Protein AF-A0A157ZV18-F1 (afdb_monomer)

Mean predicted aligned error: 11.83 Å

Organism: NCBI:txid1777141

Foldseek 3Di:
DDDDDDDDDDDDDDDDDPDPPPPPPPPPVPFPPKKKKKWKWADDPVDPDPPTHTQDMQIGDDDDVPDDDDQDLVRVLVSLVVDVVPDDTDARPDQWMKMWMWMDGVVDIHTAWIWTWGDDDFFIKIWIAGPVRDIDIDPTQGHDPPDHPSNVVSSSSVRSVVCVVPVPPPPD

pLDDT: mean 79.95, std 15.69, range [38.94, 96.31]

Nearest PDB structures (foldseek):
  6dlg-assembly1_A  TM=4.012E-01  e=2.513E-01  Mus musculus
  6ntr-assembly2_B  TM=5.452E-01  e=6.388E+00  Brucella abortus

Secondary structure (DSSP, 8-state):
----------------------------------EEEEEEEES--SS--TTS-EEEEEEE----TT--SS-SHHHHHHHHHHHHTT-PPPB--SSEEEEEEEEEETTEEEEEEEEEEEEETTEEEEEEEETTS-EEEEEEEEPPTT-BHHHHHHHHHHHHHHHHH-GGGS--

Structure (mmCIF, N/CA/C/O backbone):
data_AF-A0A157ZV18-F1
#
_entry.id   AF-A0A157ZV18-F1
#
loop_
_atom_site.group_PDB
_atom_site.id
_atom_site.type_symbol
_atom_site.label_atom_id
_atom_site.label_alt_id
_atom_site.label_comp_id
_atom_site.label_asym_id
_atom_site.label_entity_id
_atom_site.label_seq_id
_atom_site.pdbx_PDB_ins_code
_atom_site.Cartn_x
_atom_site.Cartn_y
_atom_site.Cartn_z
_atom_site.occupancy
_atom_site.B_iso_or_equiv
_atom_site.auth_seq_id
_atom_site.auth_comp_id
_atom_site.auth_asym_id
_atom_site.auth_atom_id
_atom_site.pdbx_PDB_model_num
ATOM 1 N N . MET A 1 1 ? -40.863 43.351 -46.277 1.00 38.94 1 MET A N 1
ATOM 2 C CA . MET A 1 1 ? -42.308 43.589 -46.470 1.00 38.94 1 MET A CA 1
ATOM 3 C C . MET A 1 1 ? -43.022 42.959 -45.277 1.00 38.94 1 MET A C 1
ATOM 5 O O . MET A 1 1 ? -42.826 41.774 -45.072 1.00 38.94 1 MET A O 1
ATOM 9 N N . VAL A 1 2 ? -43.627 43.817 -44.438 1.00 42.97 2 VAL A N 1
ATOM 10 C CA . VAL A 1 2 ? -44.787 43.687 -43.507 1.00 42.97 2 VAL A CA 1
ATOM 11 C C . VAL A 1 2 ? -45.221 42.240 -43.144 1.00 42.97 2 VAL A C 1
ATOM 13 O O . VAL A 1 2 ? -45.392 41.437 -44.046 1.00 42.97 2 VAL A O 1
ATOM 16 N N . THR A 1 3 ? -45.405 41.811 -41.881 1.00 44.75 3 THR A N 1
ATOM 17 C CA . THR A 1 3 ? -46.252 42.407 -40.818 1.00 44.75 3 THR A CA 1
ATOM 18 C C . THR A 1 3 ? -45.920 41.846 -39.418 1.00 44.75 3 THR A C 1
ATOM 20 O O . THR A 1 3 ? -45.569 40.678 -39.280 1.00 44.75 3 THR A O 1
ATOM 23 N N . ARG A 1 4 ? -46.110 42.670 -38.374 1.00 48.44 4 ARG A N 1
ATOM 24 C CA . ARG A 1 4 ? -46.238 42.278 -36.953 1.00 48.44 4 ARG A CA 1
ATOM 25 C C . ARG A 1 4 ? -47.591 41.603 -36.687 1.00 48.44 4 ARG A C 1
ATOM 27 O O . ARG A 1 4 ? -48.583 42.075 -37.230 1.00 48.44 4 ARG A O 1
ATOM 34 N N . VAL A 1 5 ? -47.657 40.667 -35.734 1.00 60.16 5 VAL A N 1
ATOM 35 C CA . VAL A 1 5 ? -48.846 40.463 -34.880 1.00 60.16 5 VAL A CA 1
ATOM 36 C C . VAL A 1 5 ? -48.387 40.157 -33.450 1.00 60.16 5 VAL A C 1
ATOM 38 O O . VAL A 1 5 ? -47.618 39.232 -33.214 1.00 60.16 5 VAL A O 1
ATOM 41 N N . THR A 1 6 ? -48.841 40.989 -32.518 1.00 57.03 6 THR A N 1
ATOM 42 C CA . THR A 1 6 ? -48.744 40.885 -31.056 1.00 57.03 6 THR A CA 1
ATOM 43 C C . THR A 1 6 ? -49.921 40.085 -30.495 1.00 57.03 6 THR A C 1
ATOM 45 O O . THR A 1 6 ? -51.043 40.264 -30.967 1.00 57.03 6 THR A O 1
ATOM 48 N N . SER A 1 7 ? -49.707 39.286 -29.447 1.00 57.06 7 SER A N 1
ATOM 49 C CA . SER A 1 7 ? -50.754 38.852 -28.505 1.00 57.06 7 SER A CA 1
ATOM 50 C C . SER A 1 7 ? -50.124 38.473 -27.155 1.00 57.06 7 SER A C 1
ATOM 52 O O . SER A 1 7 ? -49.397 37.490 -27.059 1.00 57.06 7 SER A O 1
ATOM 54 N N . GLU A 1 8 ? -50.381 39.295 -26.139 1.00 54.72 8 GLU A N 1
ATOM 55 C CA . GLU A 1 8 ? -50.328 38.972 -24.698 1.00 54.72 8 GLU A CA 1
ATOM 56 C C . GLU A 1 8 ? -51.713 38.411 -24.265 1.00 54.72 8 GLU A C 1
ATOM 58 O O . GLU A 1 8 ? -52.607 38.362 -25.116 1.00 54.72 8 GLU A O 1
ATOM 63 N N . PRO A 1 9 ? -52.044 38.195 -22.972 1.00 63.56 9 PRO A N 1
ATOM 64 C CA . PRO A 1 9 ? -51.338 37.623 -21.806 1.00 63.56 9 PRO A CA 1
ATOM 65 C C . PRO A 1 9 ? -52.178 36.492 -21.142 1.00 63.56 9 PRO A C 1
ATOM 67 O O . PRO A 1 9 ? -53.359 36.367 -21.432 1.00 63.56 9 PRO A O 1
ATOM 70 N N . VAL A 1 10 ? -51.650 35.748 -20.157 1.00 61.22 10 VAL A N 1
ATOM 71 C CA . VAL A 1 10 ? -52.456 35.254 -19.008 1.00 61.22 10 VAL A CA 1
ATOM 72 C C . VAL A 1 10 ? -51.558 35.168 -17.775 1.00 61.22 10 VAL A C 1
ATOM 74 O O . VAL A 1 10 ? -50.651 34.342 -17.696 1.00 61.22 10 VAL A O 1
ATOM 77 N N . ALA A 1 11 ? -51.841 36.029 -16.800 1.00 55.59 11 ALA A N 1
ATOM 78 C CA . ALA A 1 11 ? -51.378 35.888 -15.431 1.00 55.59 11 ALA A CA 1
ATOM 79 C C . ALA A 1 11 ? -52.152 34.741 -14.763 1.00 55.59 11 ALA A C 1
ATOM 81 O O . ALA A 1 11 ? -53.377 34.684 -14.841 1.00 55.59 11 ALA A O 1
ATOM 82 N N . THR A 1 12 ? -51.453 33.824 -14.101 1.00 61.16 12 THR A N 1
ATOM 83 C CA . THR A 1 12 ? -52.069 32.899 -13.146 1.00 61.16 12 THR A CA 1
ATOM 84 C C . THR A 1 12 ? -51.382 33.104 -11.810 1.00 61.16 12 THR A C 1
ATOM 86 O O . THR A 1 12 ? -50.249 32.673 -11.604 1.00 61.16 12 THR A O 1
ATOM 89 N N . GLU A 1 13 ? -52.085 33.807 -10.925 1.00 54.38 13 GLU A N 1
ATOM 90 C CA . GLU A 1 13 ? -51.845 33.806 -9.488 1.00 54.38 13 GLU A CA 1
ATOM 91 C C . GLU A 1 13 ? -51.743 32.360 -8.994 1.00 54.38 13 GLU A C 1
ATOM 93 O O . GLU A 1 13 ? -52.679 31.569 -9.125 1.00 54.38 13 GLU A O 1
ATOM 98 N N . ARG A 1 14 ? -50.599 32.008 -8.409 1.00 54.66 14 ARG A N 1
ATOM 99 C CA . ARG A 1 14 ? -50.498 30.861 -7.512 1.00 54.66 14 ARG A CA 1
ATOM 100 C C . ARG A 1 14 ? -50.171 31.384 -6.129 1.00 54.66 14 ARG A C 1
ATOM 102 O O . ARG A 1 14 ? -49.080 31.878 -5.867 1.00 54.66 14 ARG A O 1
ATOM 109 N N . THR A 1 15 ? -51.175 31.289 -5.273 1.00 55.47 15 THR A N 1
ATOM 110 C CA . THR A 1 15 ? -51.110 31.443 -3.827 1.00 55.47 15 THR A CA 1
ATOM 111 C C . THR A 1 15 ? -50.064 30.477 -3.269 1.00 55.47 15 THR A C 1
ATOM 113 O O . THR A 1 15 ? -50.243 29.262 -3.341 1.00 55.47 15 THR A O 1
ATOM 116 N N . PHE A 1 16 ? -48.970 31.002 -2.723 1.00 52.22 16 PHE A N 1
ATOM 117 C CA . PHE A 1 16 ? -48.026 30.207 -1.943 1.00 52.22 16 PHE A CA 1
ATOM 118 C C . PHE A 1 16 ? -48.483 30.227 -0.486 1.00 52.22 16 PHE A C 1
ATOM 120 O O . PHE A 1 16 ? -48.451 31.260 0.180 1.00 52.22 16 PHE A O 1
ATOM 127 N N . VAL A 1 17 ? -48.970 29.080 -0.020 1.00 61.72 17 VAL A N 1
ATOM 128 C CA . VAL A 1 17 ? -49.242 28.825 1.393 1.00 61.72 17 VAL A CA 1
ATOM 129 C C . VAL A 1 17 ? -47.889 28.735 2.094 1.00 61.72 17 VAL A C 1
ATOM 131 O O . VAL A 1 17 ? -47.066 27.896 1.734 1.00 61.72 17 VAL A O 1
ATOM 134 N N . ALA A 1 18 ? -47.655 29.616 3.065 1.00 56.53 18 ALA A N 1
ATOM 135 C CA . ALA A 1 18 ? -46.515 29.535 3.966 1.00 56.53 18 ALA A CA 1
ATOM 136 C C . ALA A 1 18 ? -46.672 28.282 4.843 1.00 56.53 18 ALA A C 1
ATOM 138 O O . ALA A 1 18 ? -47.379 28.296 5.850 1.00 56.53 18 ALA A O 1
ATOM 139 N N . GLY A 1 19 ? -46.077 27.178 4.393 1.00 55.84 19 GLY A N 1
ATOM 140 C CA . GLY A 1 19 ? -45.832 25.995 5.203 1.00 55.84 19 GLY A CA 1
ATOM 141 C C . GLY A 1 19 ? -44.561 26.223 6.005 1.00 55.84 19 GLY A C 1
ATOM 142 O O . GLY A 1 19 ? -43.469 26.226 5.446 1.00 55.84 19 GLY A O 1
ATOM 143 N N . ASP A 1 20 ? -44.736 26.466 7.296 1.00 56.34 20 ASP A N 1
ATOM 144 C CA . ASP A 1 20 ? -43.687 26.529 8.308 1.00 56.34 20 ASP A CA 1
ATOM 145 C C . ASP A 1 20 ? -43.095 25.116 8.480 1.00 56.34 20 ASP A C 1
ATOM 147 O O . ASP A 1 20 ? -43.506 24.335 9.338 1.00 56.34 20 ASP A O 1
ATOM 151 N N . GLU A 1 21 ? -42.194 24.726 7.576 1.00 61.53 21 GLU A N 1
ATOM 152 C CA . GLU A 1 21 ? -41.400 23.511 7.731 1.00 61.53 21 GLU A CA 1
ATOM 153 C C . GLU A 1 21 ? -40.241 23.818 8.673 1.00 61.53 21 GLU A C 1
ATOM 155 O O . GLU A 1 21 ? -39.161 24.241 8.264 1.00 61.53 21 GLU A O 1
ATOM 160 N N . VAL A 1 22 ? -40.476 23.593 9.966 1.00 59.19 22 VAL A N 1
ATOM 161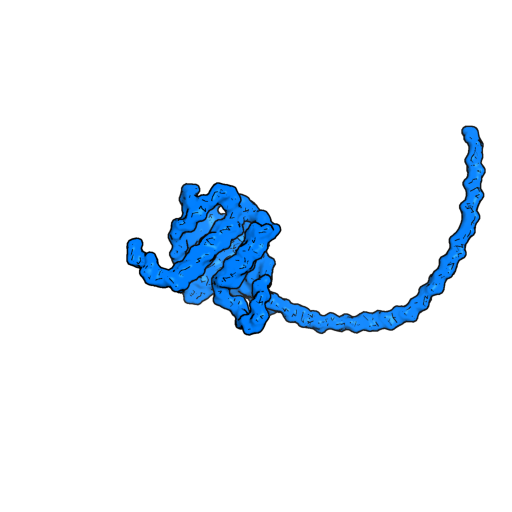 C CA . VAL A 1 22 ? -39.416 23.503 10.971 1.00 59.19 22 VAL A CA 1
ATOM 162 C C . VAL A 1 22 ? -38.568 22.271 10.639 1.00 59.19 22 VAL A C 1
ATOM 164 O O . VAL A 1 22 ? -38.782 21.182 11.177 1.00 59.19 22 VAL A O 1
ATOM 167 N N . HIS A 1 23 ? -37.619 22.431 9.715 1.00 58.44 23 HIS A N 1
ATOM 168 C CA . HIS A 1 23 ? -36.487 21.529 9.550 1.00 58.44 23 HIS A CA 1
ATOM 169 C C . HIS A 1 23 ? -35.707 21.575 10.860 1.00 58.44 23 HIS A C 1
ATOM 171 O O . HIS A 1 23 ? -34.949 22.500 11.134 1.00 58.44 23 HIS A O 1
ATOM 177 N N . ARG A 1 24 ? -35.973 20.601 11.731 1.00 59.59 24 ARG A N 1
ATOM 178 C CA . ARG A 1 24 ? -35.081 20.316 12.844 1.00 59.59 24 ARG A CA 1
ATOM 179 C C . ARG A 1 24 ? -33.807 19.789 12.212 1.00 59.59 24 ARG A C 1
ATOM 181 O O . ARG A 1 24 ? -33.806 18.661 11.721 1.00 59.59 24 ARG A O 1
ATOM 188 N N . ASP A 1 25 ? -32.782 20.628 12.217 1.00 57.09 25 ASP A N 1
ATOM 189 C CA . ASP A 1 25 ? -31.396 20.237 12.030 1.00 57.09 25 ASP A CA 1
ATOM 190 C C . ASP A 1 25 ? -31.099 19.146 13.061 1.00 57.09 25 ASP A C 1
ATOM 192 O O . ASP A 1 25 ? -30.803 19.392 14.230 1.00 57.09 25 ASP A O 1
ATOM 196 N N . LEU A 1 26 ? -31.314 17.897 12.652 1.00 61.94 26 LEU A N 1
ATOM 197 C CA . LEU A 1 26 ? -30.705 16.768 13.309 1.00 61.94 26 LEU A CA 1
ATOM 198 C C . LEU A 1 26 ? -29.231 16.887 12.958 1.00 61.94 26 LEU A C 1
ATOM 200 O O . LEU A 1 26 ? -28.780 16.331 11.956 1.00 61.94 26 LEU A O 1
ATOM 204 N N . ASP A 1 27 ? -28.498 17.590 13.817 1.00 61.44 27 ASP A N 1
ATOM 205 C CA . ASP A 1 27 ? -27.099 17.301 14.089 1.00 61.44 27 ASP A CA 1
ATOM 206 C C . ASP A 1 27 ? -27.046 15.860 14.625 1.00 61.44 27 ASP A C 1
ATOM 208 O O . ASP A 1 27 ? -26.833 15.592 15.805 1.00 61.44 27 ASP A O 1
ATOM 212 N N . VAL A 1 28 ? -27.338 14.884 13.756 1.00 61.47 28 VAL A N 1
ATOM 213 C CA . VAL A 1 28 ? -26.768 13.557 13.894 1.00 61.47 28 VAL A CA 1
ATOM 214 C C . VAL A 1 28 ? -25.291 13.840 13.763 1.00 61.47 28 VAL A C 1
ATOM 216 O O . VAL A 1 28 ? -24.784 14.006 12.650 1.00 61.47 28 VAL A O 1
ATOM 219 N N . ASP A 1 29 ? -24.647 13.965 14.924 1.00 59.31 29 ASP A N 1
ATOM 220 C CA . ASP A 1 29 ? -23.229 13.732 15.111 1.00 59.31 29 ASP A CA 1
ATOM 221 C C . ASP A 1 29 ? -22.926 12.455 14.337 1.00 59.31 29 ASP A C 1
ATOM 223 O O . ASP A 1 29 ? -23.131 11.330 14.799 1.00 59.31 29 ASP A O 1
ATOM 227 N N . THR A 1 30 ? -22.562 12.638 13.071 1.00 62.72 30 THR A N 1
ATOM 228 C CA . THR A 1 30 ? -22.153 11.565 12.193 1.00 62.72 30 THR A CA 1
ATOM 229 C C . THR A 1 30 ? -20.770 11.256 12.702 1.00 62.72 30 THR A C 1
ATOM 231 O O . THR A 1 30 ? -19.788 11.801 12.199 1.00 62.72 30 THR A O 1
ATOM 234 N N . GLU A 1 31 ? -20.712 10.483 13.789 1.00 65.94 31 GLU A N 1
ATOM 235 C CA . GLU A 1 31 ? -19.465 10.045 14.382 1.00 65.94 31 GLU A CA 1
ATOM 236 C C . GLU A 1 31 ? -18.643 9.483 13.233 1.00 65.94 31 GLU A C 1
ATOM 238 O O . GLU A 1 31 ? -19.061 8.538 12.552 1.00 65.94 31 GLU A O 1
ATOM 243 N N . ALA A 1 32 ? -17.543 10.166 12.909 1.00 73.50 32 ALA A N 1
ATOM 244 C CA . ALA A 1 32 ? -16.769 9.825 11.737 1.00 73.50 32 ALA A CA 1
ATOM 245 C C . ALA A 1 32 ? -16.188 8.434 11.982 1.00 73.50 32 ALA A C 1
ATOM 247 O O . ALA A 1 32 ? -15.218 8.267 12.721 1.00 73.50 32 ALA A O 1
ATOM 248 N N . LEU A 1 33 ? -16.842 7.428 11.396 1.00 79.81 33 LEU A N 1
ATOM 249 C CA . LEU A 1 33 ? -16.430 6.043 11.548 1.00 79.81 33 LEU A CA 1
ATOM 250 C C . LEU A 1 33 ? -14.982 5.905 11.076 1.00 79.81 33 LEU A C 1
ATOM 252 O O . LEU A 1 33 ? -14.597 6.572 10.100 1.00 79.81 33 LEU A O 1
ATOM 256 N N . PRO A 1 34 ? -14.195 5.037 11.727 1.00 82.56 34 PRO A N 1
ATOM 257 C CA . PRO A 1 34 ? -12.807 4.866 11.358 1.00 82.56 34 PRO A CA 1
ATOM 258 C C . PRO A 1 34 ? -12.678 4.457 9.883 1.00 82.56 34 PRO A C 1
ATOM 260 O O . PRO A 1 34 ? -13.536 3.755 9.340 1.00 82.56 34 PRO A O 1
ATOM 263 N N . SER A 1 35 ? -11.629 4.933 9.218 1.00 88.94 35 SER A N 1
ATOM 264 C CA . SER A 1 35 ? -11.280 4.599 7.834 1.00 88.94 35 SER A CA 1
ATOM 265 C C . SER A 1 35 ? -9.815 4.187 7.734 1.00 88.94 35 SER A C 1
ATOM 267 O O . SER A 1 35 ? -8.984 4.535 8.573 1.00 88.94 35 SER A O 1
ATOM 269 N N . ILE A 1 36 ? -9.498 3.418 6.699 1.00 91.38 36 ILE A N 1
ATOM 270 C CA . ILE A 1 36 ? -8.129 3.096 6.313 1.00 91.38 36 ILE A CA 1
ATOM 271 C C . ILE A 1 36 ? -7.756 4.049 5.181 1.00 91.38 36 ILE A C 1
ATOM 273 O O . ILE A 1 36 ? -8.494 4.169 4.202 1.00 91.38 36 ILE A O 1
ATOM 277 N N . ALA A 1 37 ? -6.607 4.703 5.313 1.00 92.94 37 ALA A N 1
ATOM 278 C CA . ALA A 1 37 ? -5.984 5.492 4.264 1.00 92.94 37 ALA A CA 1
ATOM 279 C C . ALA A 1 37 ? -4.672 4.826 3.840 1.00 92.94 37 ALA A C 1
ATOM 281 O O . ALA A 1 37 ? -3.821 4.526 4.675 1.00 92.94 37 ALA A O 1
ATOM 282 N N . LEU A 1 38 ? -4.515 4.608 2.542 1.00 94.19 38 LEU A N 1
ATOM 283 C CA . LEU A 1 38 ? -3.305 4.128 1.900 1.00 94.19 38 LEU A CA 1
ATOM 284 C C . LEU A 1 38 ? -2.772 5.239 1.001 1.00 94.19 38 LEU A C 1
ATOM 286 O O . LEU A 1 38 ? -3.425 5.636 0.037 1.00 94.19 38 LEU A O 1
ATOM 290 N N . GLU A 1 39 ? -1.581 5.730 1.305 1.00 94.75 39 GLU A N 1
ATOM 291 C CA . GLU A 1 39 ? -0.881 6.714 0.484 1.00 94.75 39 GLU A CA 1
ATOM 292 C C . GLU A 1 39 ? 0.314 6.050 -0.180 1.00 94.75 39 GLU A C 1
ATOM 294 O O . GLU A 1 39 ? 1.113 5.404 0.493 1.00 94.75 39 GLU A O 1
ATOM 299 N N . ILE A 1 40 ? 0.424 6.192 -1.497 1.00 94.81 40 ILE A N 1
ATOM 300 C CA . ILE A 1 40 ? 1.487 5.580 -2.282 1.00 94.81 40 ILE A CA 1
ATOM 301 C C . ILE A 1 40 ? 2.362 6.677 -2.875 1.00 94.81 40 ILE A C 1
ATOM 303 O O . ILE A 1 40 ? 1.861 7.607 -3.509 1.00 94.81 40 ILE A O 1
ATOM 307 N N . PHE A 1 41 ? 3.664 6.550 -2.668 1.00 94.12 41 PHE A N 1
ATOM 308 C CA . PHE A 1 41 ? 4.690 7.498 -3.069 1.00 94.12 41 PHE A CA 1
ATOM 309 C C . PHE A 1 41 ? 5.700 6.822 -3.978 1.00 94.12 41 PHE A C 1
ATOM 311 O O . PHE A 1 41 ? 6.087 5.675 -3.753 1.00 94.12 41 PHE A O 1
ATOM 318 N N . ASP A 1 42 ? 6.157 7.569 -4.965 1.00 92.56 42 ASP A N 1
ATOM 319 C CA . ASP A 1 42 ? 7.270 7.177 -5.804 1.00 92.56 42 ASP A CA 1
ATOM 320 C C . ASP A 1 42 ? 8.594 7.241 -5.025 1.00 92.56 42 ASP A C 1
ATOM 322 O O . ASP A 1 42 ? 8.851 8.190 -4.278 1.00 92.56 42 ASP A O 1
ATOM 326 N N . GLY A 1 43 ? 9.442 6.228 -5.193 1.00 91.00 43 GLY A N 1
ATOM 327 C CA . GLY A 1 43 ? 10.735 6.145 -4.524 1.00 91.00 43 GLY A CA 1
ATOM 328 C C . GLY A 1 43 ? 10.713 5.516 -3.126 1.00 91.00 43 GLY A C 1
ATOM 329 O O . GLY A 1 43 ? 9.699 5.025 -2.625 1.00 91.00 43 GLY A O 1
ATOM 330 N N . ASN A 1 44 ? 11.882 5.527 -2.480 1.00 86.50 44 ASN A N 1
ATOM 331 C CA . ASN A 1 44 ? 12.045 5.151 -1.075 1.00 86.50 44 ASN A CA 1
ATOM 332 C C . ASN A 1 44 ? 11.947 6.406 -0.201 1.00 86.50 44 ASN A C 1
ATOM 334 O O . ASN A 1 44 ? 12.799 7.292 -0.294 1.00 86.50 44 ASN A O 1
ATOM 338 N N . VAL A 1 45 ? 10.925 6.465 0.650 1.00 79.62 45 VAL A N 1
ATOM 339 C CA . VAL A 1 45 ? 10.593 7.645 1.452 1.00 79.62 45 VAL A CA 1
ATOM 340 C C . VAL A 1 45 ? 10.897 7.361 2.928 1.00 79.62 45 VAL A C 1
ATOM 342 O O . VAL A 1 45 ? 10.018 6.914 3.663 1.00 79.62 45 VAL A O 1
ATOM 345 N N . PRO A 1 46 ? 12.141 7.591 3.409 1.00 68.06 46 PRO A N 1
ATOM 346 C CA . PRO A 1 46 ? 12.581 7.187 4.751 1.00 68.06 46 PRO A CA 1
ATOM 347 C C . PRO A 1 46 ? 11.783 7.847 5.884 1.00 68.06 46 PRO A C 1
ATOM 349 O O . PRO A 1 46 ? 11.623 7.251 6.946 1.00 68.06 46 PRO A O 1
ATOM 352 N N . ALA A 1 47 ? 11.247 9.032 5.632 1.00 66.62 47 ALA A N 1
ATOM 353 C CA . ALA A 1 47 ? 10.198 9.699 6.386 1.00 66.62 47 ALA A CA 1
ATOM 354 C C . ALA A 1 47 ? 9.367 10.449 5.345 1.00 66.62 47 ALA A C 1
ATOM 356 O O . ALA A 1 47 ? 9.951 10.888 4.358 1.00 66.62 47 ALA A O 1
ATOM 357 N N . VAL A 1 48 ? 8.048 10.574 5.521 1.00 58.69 48 VAL A N 1
ATOM 358 C CA . VAL A 1 48 ? 7.190 11.344 4.603 1.00 58.69 48 VAL A CA 1
ATOM 359 C C . VAL A 1 48 ? 7.689 12.794 4.583 1.00 58.69 48 VAL A C 1
ATOM 361 O O . VAL A 1 48 ? 7.325 13.602 5.431 1.00 58.69 48 VAL A O 1
ATOM 364 N N . THR A 1 49 ? 8.615 13.092 3.675 1.00 60.88 49 THR A N 1
ATOM 365 C CA . THR A 1 49 ? 9.160 14.420 3.414 1.00 60.88 49 THR A CA 1
ATOM 366 C C . THR A 1 49 ? 8.483 14.970 2.170 1.00 60.88 49 THR A C 1
ATOM 368 O O . THR A 1 49 ? 8.206 14.221 1.233 1.00 60.88 49 THR A O 1
ATOM 371 N N . ASP A 1 50 ? 8.280 16.288 2.128 1.00 60.31 50 ASP A N 1
ATOM 372 C CA . ASP A 1 50 ? 7.590 17.021 1.047 1.00 60.31 50 ASP A CA 1
ATOM 373 C C . ASP A 1 50 ? 8.214 16.875 -0.359 1.00 60.31 50 ASP A C 1
ATOM 375 O O . ASP A 1 50 ? 7.742 17.474 -1.321 1.00 60.31 50 ASP A O 1
ATOM 379 N N . THR A 1 51 ? 9.293 16.108 -0.506 1.00 69.50 51 THR A N 1
ATOM 380 C CA . THR A 1 51 ? 10.026 15.937 -1.765 1.00 69.50 51 THR A CA 1
ATOM 381 C C . THR A 1 51 ? 9.582 14.735 -2.589 1.00 69.50 51 THR A C 1
ATOM 383 O O . THR A 1 51 ? 9.977 14.643 -3.747 1.00 69.50 51 THR A O 1
ATOM 386 N N . SER A 1 52 ? 8.832 13.795 -2.011 1.00 79.38 52 SER A N 1
ATOM 387 C CA . SER A 1 52 ? 8.456 12.562 -2.715 1.00 79.38 52 SER A CA 1
ATOM 388 C C . SER A 1 52 ? 7.136 12.754 -3.452 1.00 79.38 52 SER A C 1
ATOM 390 O O . SER A 1 52 ? 6.163 13.235 -2.868 1.00 79.38 52 SER A O 1
ATOM 392 N N . GLU A 1 53 ? 7.088 12.379 -4.730 1.00 89.50 53 GLU A N 1
ATOM 393 C CA . GLU A 1 53 ? 5.870 12.494 -5.528 1.00 89.50 53 GLU A CA 1
ATOM 394 C C . GLU A 1 53 ? 4.841 11.461 -5.056 1.00 89.50 53 GLU A C 1
ATOM 396 O O . GLU A 1 53 ? 5.076 10.251 -5.069 1.00 89.50 53 GLU A O 1
ATOM 401 N N . ARG A 1 54 ? 3.682 11.941 -4.599 1.00 92.88 54 ARG A N 1
ATOM 402 C CA . ARG A 1 54 ? 2.571 11.071 -4.213 1.00 92.88 54 ARG A CA 1
ATOM 403 C C . ARG A 1 54 ? 1.837 10.604 -5.467 1.00 92.88 54 ARG A C 1
ATOM 405 O O . ARG A 1 54 ? 1.207 11.414 -6.141 1.00 92.88 54 ARG A O 1
ATOM 412 N N . LEU A 1 55 ? 1.871 9.300 -5.725 1.00 93.19 55 LEU A N 1
ATOM 413 C CA . LEU A 1 55 ? 1.262 8.661 -6.892 1.00 93.19 55 LEU A CA 1
ATOM 414 C C . LEU A 1 55 ? -0.255 8.549 -6.755 1.00 93.19 55 LEU A C 1
ATOM 416 O O . LEU A 1 55 ? -0.999 8.915 -7.662 1.00 93.19 55 LEU A O 1
ATOM 420 N N . CYS A 1 56 ? -0.734 8.049 -5.615 1.00 93.94 56 CYS A N 1
ATOM 421 C CA . CYS A 1 56 ? -2.165 7.967 -5.350 1.00 93.94 56 CYS A CA 1
ATOM 422 C C . CYS A 1 56 ? -2.482 7.875 -3.858 1.00 93.94 56 CYS A C 1
ATOM 424 O O . CYS A 1 56 ? -1.650 7.485 -3.036 1.00 93.94 56 CYS A O 1
ATOM 426 N N . THR A 1 57 ? -3.733 8.183 -3.528 1.00 94.44 57 THR A N 1
ATOM 427 C CA . THR A 1 57 ? -4.304 7.979 -2.199 1.00 94.44 57 THR A CA 1
ATOM 428 C C . THR A 1 57 ? -5.594 7.192 -2.337 1.00 94.44 57 THR A C 1
ATOM 430 O O . THR A 1 57 ? -6.470 7.556 -3.120 1.00 94.44 57 THR A O 1
ATOM 433 N N . VAL A 1 58 ? -5.713 6.130 -1.552 1.00 92.75 58 VAL A N 1
ATOM 434 C CA . VAL A 1 58 ? -6.925 5.329 -1.423 1.00 92.75 58 VAL A CA 1
ATOM 435 C C . VAL A 1 58 ? -7.420 5.485 0.001 1.00 92.75 58 VAL A C 1
ATOM 437 O O . VAL A 1 58 ? -6.684 5.229 0.947 1.00 92.75 58 VAL A O 1
ATOM 440 N N . GLU A 1 59 ? -8.668 5.900 0.165 1.00 92.50 59 GLU A N 1
ATOM 441 C CA . GLU A 1 59 ? -9.313 5.939 1.471 1.00 92.50 59 GLU A CA 1
ATOM 442 C C . GLU A 1 59 ? -10.616 5.153 1.408 1.00 92.50 59 GLU A C 1
ATOM 444 O O . GLU A 1 59 ? -11.401 5.294 0.468 1.00 92.50 59 GLU A O 1
ATOM 449 N N . GLY A 1 60 ? -10.853 4.314 2.409 1.00 89.50 60 GLY A N 1
ATOM 450 C CA . GLY A 1 60 ? -12.079 3.544 2.464 1.00 89.50 60 GLY A CA 1
ATOM 451 C C . GLY A 1 60 ? -12.333 2.894 3.807 1.00 89.50 60 GLY A C 1
ATOM 452 O O . GLY A 1 60 ? -11.566 3.010 4.763 1.00 89.50 60 GLY A O 1
ATOM 453 N N . ARG A 1 61 ? -13.473 2.215 3.876 1.00 85.62 61 ARG A N 1
ATOM 454 C CA . ARG A 1 61 ? -13.938 1.499 5.061 1.00 85.62 61 ARG A CA 1
ATOM 455 C C . ARG A 1 61 ? -14.270 0.075 4.659 1.00 85.62 61 ARG A C 1
ATOM 457 O O . ARG A 1 61 ? -14.966 -0.130 3.665 1.00 85.62 61 ARG A O 1
ATOM 464 N N . VAL A 1 62 ? -13.822 -0.895 5.450 1.00 79.44 62 VAL A N 1
ATOM 465 C CA . VAL A 1 62 ? -14.263 -2.286 5.311 1.00 79.44 62 VAL A CA 1
ATOM 466 C C . VAL A 1 62 ? -15.281 -2.555 6.414 1.00 79.44 62 VAL A C 1
ATOM 468 O O . VAL A 1 62 ? -14.944 -2.631 7.588 1.00 79.44 62 VAL A O 1
ATOM 471 N N . TYR A 1 63 ? -16.562 -2.628 6.057 1.00 69.12 63 TYR A N 1
ATOM 472 C CA . TYR A 1 63 ? -17.618 -2.889 7.034 1.00 69.12 63 TYR A CA 1
ATOM 473 C C . TYR A 1 63 ? -17.576 -4.356 7.468 1.00 69.12 63 TYR A C 1
ATOM 475 O O . TYR A 1 63 ? -18.023 -5.237 6.735 1.00 69.12 63 TYR A O 1
ATOM 483 N N . ALA A 1 64 ? -17.090 -4.620 8.676 1.00 62.66 64 ALA A N 1
ATOM 484 C CA . ALA A 1 64 ? -17.304 -5.890 9.353 1.00 62.66 64 ALA A CA 1
ATOM 485 C C . ALA A 1 64 ? -18.368 -5.684 10.441 1.00 62.66 64 ALA A C 1
ATOM 487 O O . ALA A 1 64 ? -18.107 -5.086 11.483 1.00 62.66 64 ALA A O 1
ATOM 488 N N . PHE A 1 65 ? -19.601 -6.134 10.187 1.00 61.75 65 PHE A N 1
ATOM 489 C CA . PHE A 1 65 ? -20.675 -6.059 11.182 1.00 61.75 65 PHE A CA 1
ATOM 490 C C . PHE A 1 65 ? -20.268 -6.821 12.453 1.00 61.75 65 PHE A C 1
ATOM 492 O O . PHE A 1 65 ? -20.111 -8.039 12.424 1.00 61.75 65 PHE A O 1
ATOM 499 N N . GLY A 1 66 ? -20.114 -6.098 13.568 1.00 60.94 66 GLY A N 1
ATOM 500 C CA . GLY A 1 66 ? -19.844 -6.676 14.889 1.00 60.94 66 GLY A CA 1
ATOM 501 C C . GLY A 1 66 ? -18.398 -7.118 15.148 1.00 60.94 66 GLY A C 1
ATOM 502 O O . GLY A 1 66 ? -18.158 -7.773 16.160 1.00 60.94 66 GLY A O 1
ATOM 503 N N . ALA A 1 67 ? -17.444 -6.780 14.277 1.00 55.03 67 ALA A N 1
ATOM 504 C CA . ALA A 1 67 ? -16.025 -7.045 14.517 1.00 55.03 67 ALA A CA 1
ATOM 505 C C . ALA A 1 67 ? -15.337 -5.844 15.201 1.00 55.03 67 ALA A C 1
ATOM 507 O O . ALA A 1 67 ? -15.786 -4.708 15.026 1.00 55.03 67 ALA A O 1
ATOM 508 N N . PRO A 1 68 ? -14.273 -6.071 15.997 1.00 53.53 68 PRO A N 1
ATOM 509 C CA . PRO A 1 68 ? -13.471 -4.989 16.565 1.00 53.53 68 PRO A CA 1
ATOM 510 C C . PRO A 1 68 ? -12.831 -4.114 15.474 1.00 53.53 68 PRO A C 1
ATOM 512 O O . PRO A 1 68 ? -12.732 -4.526 14.324 1.00 53.53 68 PRO A O 1
ATOM 515 N N . GLU A 1 69 ? -12.405 -2.910 15.873 1.00 58.56 69 GLU A N 1
ATOM 516 C CA . GLU A 1 69 ? -11.745 -1.896 15.035 1.00 58.56 69 GLU A CA 1
ATOM 517 C C . GLU A 1 69 ? -10.649 -2.460 14.122 1.00 58.56 69 GLU A C 1
ATOM 519 O O . GLU A 1 69 ? -9.987 -3.439 14.477 1.00 58.56 69 GLU A O 1
ATOM 524 N N . PHE A 1 70 ? -10.414 -1.758 13.007 1.00 60.91 70 PHE A N 1
ATOM 525 C CA . PHE A 1 70 ? -9.380 -2.070 12.026 1.00 60.91 70 PHE A CA 1
ATOM 526 C C . PHE A 1 70 ? -8.017 -2.273 12.689 1.00 60.91 70 PHE A C 1
ATOM 528 O O . PHE A 1 70 ? -7.398 -1.317 13.150 1.00 60.91 70 PHE A O 1
ATOM 535 N N . LYS A 1 71 ? -7.552 -3.517 12.769 1.00 66.44 71 LYS A N 1
ATOM 536 C CA . LYS A 1 71 ? -6.300 -3.878 13.460 1.00 66.44 71 LYS A CA 1
ATOM 537 C C . LYS A 1 71 ? -5.407 -4.780 12.632 1.00 66.44 71 LYS A C 1
ATOM 539 O O . LYS A 1 71 ? -4.348 -5.182 13.109 1.00 66.44 71 LYS A O 1
ATOM 544 N N . THR A 1 72 ? -5.825 -5.143 11.422 1.00 78.25 72 THR A N 1
ATOM 545 C CA . THR A 1 72 ? -5.173 -6.225 10.692 1.00 78.25 72 THR A CA 1
ATOM 546 C C . THR A 1 72 ? -4.844 -5.855 9.257 1.00 78.25 72 THR A C 1
ATOM 548 O O . THR A 1 72 ? -5.569 -5.140 8.568 1.00 78.25 72 THR A O 1
ATOM 551 N N . LEU A 1 73 ? -3.752 -6.443 8.778 1.00 85.06 73 LEU A N 1
ATOM 552 C CA . LEU A 1 73 ? -3.353 -6.401 7.376 1.00 85.06 73 LEU A CA 1
ATOM 553 C C . LEU A 1 73 ? -4.433 -7.000 6.452 1.00 85.06 73 LEU A C 1
ATOM 555 O O . LEU A 1 73 ? -4.520 -6.628 5.287 1.00 85.06 73 LEU A O 1
ATOM 559 N N . ASP A 1 74 ? -5.303 -7.869 6.979 1.00 87.56 74 ASP A N 1
ATOM 560 C CA . ASP A 1 74 ? -6.434 -8.452 6.250 1.00 87.56 74 ASP A CA 1
ATOM 561 C C . ASP A 1 74 ? -7.444 -7.399 5.771 1.00 87.56 74 ASP A C 1
ATOM 563 O O . ASP A 1 74 ? -7.952 -7.479 4.654 1.00 87.56 74 ASP A O 1
ATOM 567 N N . GLU A 1 75 ? -7.703 -6.376 6.581 1.00 87.56 75 GLU A N 1
ATOM 568 C CA . GLU A 1 75 ? -8.645 -5.310 6.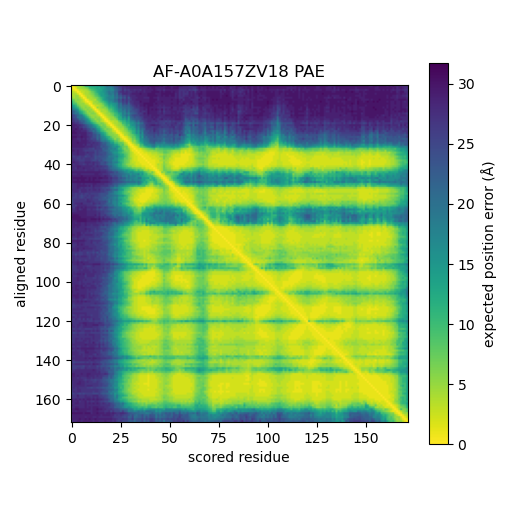231 1.00 87.56 75 GLU A CA 1
ATOM 569 C C . GLU A 1 75 ? -8.065 -4.378 5.170 1.00 87.56 75 GLU A C 1
ATOM 571 O O . GLU A 1 75 ? -8.780 -3.943 4.270 1.00 87.56 75 GLU A O 1
ATOM 576 N N . VAL A 1 76 ? -6.755 -4.132 5.224 1.00 89.12 76 VAL A N 1
ATOM 577 C CA . VAL A 1 76 ? -6.033 -3.376 4.192 1.00 89.12 76 VAL A CA 1
ATOM 578 C C . VAL A 1 76 ? -6.063 -4.130 2.862 1.00 89.12 76 VAL A C 1
ATOM 580 O O . VAL A 1 76 ? -6.346 -3.530 1.828 1.00 89.12 76 VAL A O 1
ATOM 583 N N . VAL A 1 77 ? -5.832 -5.448 2.887 1.00 92.25 77 VAL A N 1
ATOM 584 C CA . VAL A 1 77 ? -5.923 -6.311 1.698 1.00 92.25 77 VAL A CA 1
ATOM 585 C C . VAL A 1 77 ? -7.333 -6.277 1.110 1.00 92.25 77 VAL A C 1
ATOM 587 O O . VAL A 1 77 ? -7.471 -6.057 -0.085 1.00 92.25 77 VAL A O 1
ATOM 590 N N . LYS A 1 78 ? -8.381 -6.403 1.933 1.00 90.75 78 LYS A N 1
ATOM 591 C CA . LYS A 1 78 ? -9.779 -6.311 1.473 1.00 90.75 78 LYS A CA 1
ATOM 592 C C . LYS A 1 78 ? -10.122 -4.949 0.876 1.00 90.75 78 LYS A C 1
ATOM 594 O O . LYS A 1 78 ? -10.831 -4.882 -0.125 1.00 90.75 78 LYS A O 1
ATOM 599 N N . LEU A 1 79 ? -9.650 -3.857 1.484 1.00 90.31 79 LEU A N 1
ATOM 600 C CA . LEU A 1 79 ? -9.839 -2.521 0.918 1.00 90.31 79 LEU A CA 1
ATOM 601 C C . LEU A 1 79 ? -9.187 -2.437 -0.464 1.00 90.31 79 LEU A C 1
ATOM 603 O O . LEU A 1 79 ? -9.822 -1.986 -1.412 1.00 90.31 79 LEU A O 1
ATOM 607 N N . LEU A 1 80 ? -7.944 -2.903 -0.579 1.00 90.88 80 LEU A N 1
ATOM 608 C CA . LEU A 1 80 ? -7.228 -2.921 -1.845 1.00 90.88 80 LEU A CA 1
ATOM 609 C C . LEU A 1 80 ? -7.903 -3.802 -2.891 1.00 90.88 80 LEU A C 1
ATOM 611 O O . LEU A 1 80 ? -8.016 -3.355 -4.020 1.00 90.88 80 LEU A O 1
ATOM 615 N N . GLU A 1 81 ? -8.408 -4.978 -2.526 1.00 92.44 81 GLU A N 1
ATOM 616 C CA . GLU A 1 81 ? -9.176 -5.862 -3.412 1.00 92.44 81 GLU A CA 1
ATOM 617 C C . GLU A 1 81 ? -10.389 -5.135 -4.017 1.00 92.44 81 GLU A C 1
ATOM 619 O O . GLU A 1 81 ? -10.608 -5.171 -5.223 1.00 92.44 81 GLU A O 1
ATOM 624 N N . ILE A 1 82 ? -11.127 -4.369 -3.205 1.00 89.19 82 ILE A N 1
ATOM 625 C CA . ILE A 1 82 ? -12.246 -3.548 -3.693 1.00 89.19 82 ILE A CA 1
ATOM 626 C C . ILE A 1 82 ? -11.755 -2.407 -4.596 1.00 89.19 82 ILE A C 1
ATOM 628 O O . ILE A 1 82 ? -12.466 -1.996 -5.518 1.00 89.19 82 ILE A O 1
ATOM 632 N N . CYS A 1 83 ? -10.583 -1.843 -4.304 1.00 89.12 83 CYS A N 1
ATOM 633 C CA . CYS A 1 83 ? -10.059 -0.680 -5.007 1.00 89.12 83 CYS A CA 1
ATOM 634 C C . CYS A 1 83 ? -9.409 -1.026 -6.349 1.00 89.12 83 CYS A C 1
ATOM 636 O O . CYS A 1 83 ? -9.648 -0.292 -7.304 1.00 89.12 83 CYS A O 1
ATOM 638 N N . VAL A 1 84 ? -8.675 -2.137 -6.458 1.00 90.00 84 VAL A N 1
ATOM 639 C CA . VAL A 1 84 ? -8.051 -2.570 -7.723 1.00 90.00 84 VAL A CA 1
ATOM 640 C C . VAL A 1 84 ? -9.090 -2.860 -8.807 1.00 90.00 84 VAL A C 1
ATOM 642 O O . VAL A 1 84 ? -8.842 -2.603 -9.979 1.00 90.00 84 VAL A O 1
ATOM 645 N N . ASP A 1 85 ? -10.287 -3.310 -8.422 1.00 86.69 85 ASP A N 1
ATOM 646 C CA . ASP A 1 85 ? -11.385 -3.556 -9.363 1.00 86.69 85 ASP A CA 1
ATOM 647 C C . ASP A 1 85 ? -12.070 -2.266 -9.845 1.00 86.69 85 ASP A C 1
ATOM 649 O O . ASP A 1 85 ? -12.746 -2.257 -10.877 1.00 86.69 85 ASP A O 1
ATOM 653 N N . LYS A 1 86 ? -11.958 -1.172 -9.081 1.00 88.00 86 LYS A N 1
ATOM 654 C CA . LYS A 1 86 ? -12.742 0.060 -9.288 1.00 88.00 86 LYS A CA 1
ATOM 655 C C . LYS A 1 86 ? -11.926 1.245 -9.771 1.00 88.00 86 LYS A C 1
ATOM 657 O O . LYS A 1 86 ? -12.491 2.157 -10.374 1.00 88.00 86 LYS A O 1
ATOM 662 N N . TYR A 1 87 ? -10.637 1.264 -9.468 1.00 87.50 87 TYR A N 1
ATOM 663 C CA . TYR A 1 87 ? -9.763 2.396 -9.712 1.00 87.50 87 TYR A CA 1
ATOM 664 C C . TYR A 1 87 ? -8.546 1.940 -10.503 1.00 87.50 87 TYR A C 1
ATOM 666 O O . TYR A 1 87 ? -7.917 0.943 -10.173 1.00 87.50 87 TYR A O 1
ATOM 674 N N . THR A 1 88 ? -8.199 2.710 -11.528 1.00 87.44 88 THR A N 1
ATOM 675 C CA . THR A 1 88 ? -6.920 2.572 -12.223 1.00 87.44 88 THR A CA 1
ATOM 676 C C . THR A 1 88 ? -5.893 3.436 -11.508 1.00 87.44 88 THR A C 1
ATOM 678 O O . THR A 1 88 ? -6.148 4.623 -11.279 1.00 87.44 88 THR A O 1
ATOM 681 N N . ALA A 1 89 ? -4.748 2.860 -11.149 1.00 90.75 89 ALA A N 1
ATOM 682 C CA . ALA A 1 89 ? -3.634 3.618 -10.595 1.00 90.75 89 ALA A CA 1
ATOM 683 C C . ALA A 1 89 ? -2.614 3.977 -11.690 1.00 90.75 89 ALA A C 1
ATOM 685 O O . ALA A 1 89 ? -2.626 3.376 -12.767 1.00 90.75 89 ALA A O 1
ATOM 686 N N . PRO A 1 90 ? -1.725 4.955 -11.444 1.00 89.69 90 PRO A N 1
ATOM 687 C CA . PRO A 1 90 ? -0.601 5.202 -12.331 1.00 89.69 90 PRO A CA 1
ATOM 688 C C . PRO A 1 90 ? 0.267 3.952 -12.504 1.00 89.69 90 PRO A C 1
ATOM 690 O O . PRO A 1 90 ? 0.436 3.150 -11.576 1.00 89.69 90 PRO A O 1
ATOM 693 N N . GLU A 1 91 ? 0.856 3.826 -13.691 1.00 89.19 91 GLU A N 1
ATOM 694 C CA . GLU A 1 91 ? 1.949 2.886 -13.907 1.00 89.19 91 GLU A CA 1
ATOM 695 C C . GLU A 1 91 ? 3.128 3.232 -12.996 1.00 89.19 91 GLU A C 1
ATOM 697 O O . GLU A 1 91 ? 3.317 4.378 -12.588 1.00 89.19 91 GLU A O 1
ATOM 702 N N . PHE A 1 92 ? 3.912 2.212 -12.679 1.00 81.69 92 PHE A N 1
ATOM 703 C CA . PHE A 1 92 ? 5.057 2.280 -11.788 1.00 81.69 92 PHE A CA 1
ATOM 704 C C . PHE A 1 92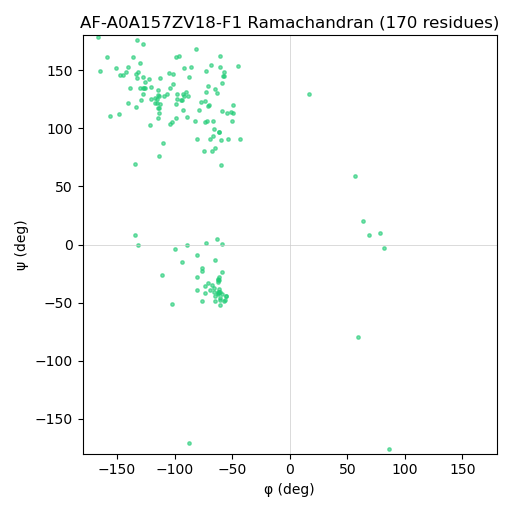 ? 6.221 3.042 -12.457 1.00 81.69 92 PHE A C 1
ATOM 706 O O . PHE A 1 92 ? 6.836 2.492 -13.374 1.00 81.69 92 PHE A O 1
ATOM 713 N N . PRO A 1 93 ? 6.527 4.297 -12.062 1.00 78.75 93 PRO A N 1
ATOM 714 C CA . PRO A 1 93 ? 7.437 5.142 -12.840 1.00 78.75 93 PRO A CA 1
ATOM 715 C C . PRO A 1 93 ? 8.921 4.830 -12.594 1.00 78.75 93 PRO A C 1
ATOM 717 O O . PRO A 1 93 ? 9.739 5.041 -13.485 1.00 78.75 93 PRO A O 1
ATOM 720 N N . ASN A 1 94 ? 9.270 4.319 -11.410 1.00 85.62 94 ASN A N 1
ATOM 721 C CA . ASN A 1 94 ? 10.640 4.011 -10.989 1.00 85.62 94 ASN A CA 1
ATOM 722 C C . ASN A 1 94 ? 10.705 2.660 -10.296 1.00 85.62 94 ASN A C 1
ATOM 724 O O . ASN A 1 94 ? 9.714 2.238 -9.734 1.00 85.62 94 ASN A O 1
ATOM 728 N N . ASP A 1 95 ? 11.895 2.066 -10.184 1.00 91.75 95 ASP A N 1
ATOM 729 C CA . ASP A 1 95 ? 12.145 0.750 -9.569 1.00 91.75 95 ASP A CA 1
ATOM 730 C C . ASP A 1 95 ? 11.820 0.638 -8.060 1.00 91.75 95 ASP A C 1
ATOM 732 O O . ASP A 1 95 ? 12.115 -0.383 -7.437 1.00 91.75 95 ASP A O 1
ATOM 736 N N . SER A 1 96 ? 11.254 1.663 -7.421 1.00 93.44 96 SER A N 1
ATOM 737 C CA . SER A 1 96 ? 10.924 1.644 -5.992 1.00 93.44 96 SER A CA 1
ATOM 738 C C . SER A 1 96 ? 9.687 2.467 -5.668 1.00 93.44 96 SER A C 1
ATOM 740 O O . SER A 1 96 ? 9.481 3.523 -6.256 1.00 93.44 96 SER A O 1
ATOM 742 N N . VAL A 1 97 ? 8.921 2.011 -4.681 1.00 94.19 97 VAL A N 1
ATOM 743 C CA . VAL A 1 97 ? 7.714 2.671 -4.179 1.00 94.19 97 VAL A CA 1
ATOM 744 C C . VAL A 1 97 ? 7.634 2.524 -2.669 1.00 94.19 97 VAL A C 1
ATOM 746 O O . VAL A 1 97 ? 8.037 1.506 -2.102 1.00 94.19 97 VAL A O 1
ATOM 749 N N . THR A 1 98 ? 7.055 3.526 -2.022 1.00 95.25 98 THR A N 1
ATOM 750 C CA . THR A 1 98 ? 6.715 3.488 -0.603 1.00 95.25 98 THR A CA 1
ATOM 751 C C . THR A 1 98 ? 5.207 3.609 -0.461 1.00 95.25 98 THR A C 1
ATOM 753 O O . THR A 1 98 ? 4.615 4.558 -0.966 1.00 95.25 98 THR A O 1
ATOM 756 N N . ALA A 1 99 ? 4.566 2.680 0.242 1.00 95.06 99 ALA A N 1
ATOM 757 C CA . ALA A 1 99 ? 3.158 2.789 0.600 1.00 95.06 99 ALA A CA 1
ATOM 758 C C . ALA A 1 99 ? 2.998 2.926 2.116 1.00 95.06 99 ALA A C 1
ATOM 760 O O . ALA A 1 99 ? 3.589 2.170 2.882 1.00 95.06 99 ALA A O 1
ATOM 761 N N . VAL A 1 100 ? 2.191 3.880 2.563 1.00 94.44 100 VAL A N 1
ATOM 762 C CA . VAL A 1 100 ? 1.918 4.132 3.978 1.00 94.44 100 VAL A CA 1
ATOM 763 C C . VAL A 1 100 ? 0.452 3.845 4.248 1.00 94.44 100 VAL A C 1
ATOM 765 O O . VAL A 1 100 ? -0.434 4.453 3.652 1.00 94.44 100 VAL A O 1
ATOM 768 N N . VAL A 1 101 ? 0.205 2.921 5.168 1.00 93.06 101 VAL A N 1
ATOM 769 C CA . VAL A 1 101 ? -1.121 2.575 5.667 1.00 93.06 101 VAL A CA 1
ATOM 770 C C . VAL A 1 101 ? -1.343 3.308 6.979 1.00 93.06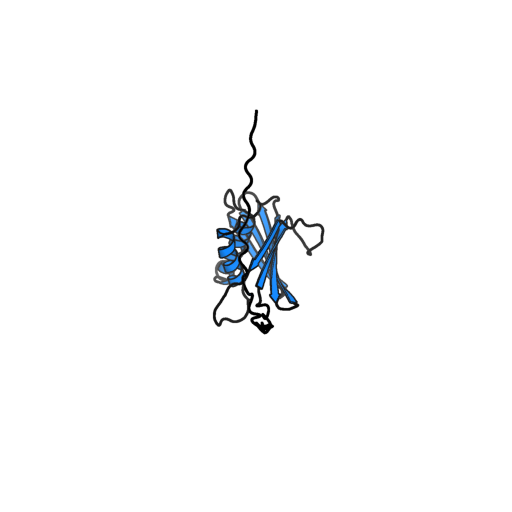 101 VAL A C 1
ATOM 772 O O . VAL A 1 101 ? -0.569 3.155 7.924 1.00 93.06 101 VAL A O 1
ATOM 775 N N . SER A 1 102 ? -2.426 4.069 7.056 1.00 92.56 102 SER A N 1
ATOM 776 C CA . SER A 1 102 ? -2.851 4.770 8.262 1.00 92.56 102 SER A CA 1
ATOM 777 C C . SER A 1 102 ? -4.301 4.457 8.600 1.00 92.56 102 SER A C 1
ATOM 779 O O . SER A 1 102 ? -5.155 4.350 7.722 1.00 92.56 102 SER A O 1
ATOM 781 N N . LEU A 1 103 ? -4.585 4.369 9.893 1.00 90.00 103 LEU A N 1
ATOM 782 C CA . LEU A 1 103 ? -5.933 4.314 10.434 1.00 90.00 103 LEU A CA 1
ATOM 783 C C . LEU A 1 103 ? -6.356 5.728 10.816 1.00 90.00 103 LEU A C 1
ATOM 785 O O . LEU A 1 103 ? -5.670 6.408 11.581 1.00 90.00 103 LEU A O 1
ATOM 789 N N . ARG A 1 104 ? -7.477 6.183 10.270 1.00 88.69 104 ARG A N 1
ATOM 790 C CA . ARG A 1 104 ? -8.056 7.492 10.559 1.00 88.69 104 ARG A CA 1
ATOM 791 C C . ARG A 1 104 ? -9.281 7.306 11.436 1.00 88.69 104 ARG A C 1
ATOM 793 O O . ARG A 1 104 ? -10.160 6.517 11.116 1.00 88.69 104 ARG A O 1
ATOM 800 N N . SER A 1 105 ? -9.342 8.045 12.532 1.00 85.12 105 SER A N 1
ATOM 801 C CA . SER A 1 105 ? -10.517 8.190 13.391 1.00 85.12 105 SER A CA 1
ATOM 802 C C . SER A 1 105 ? -10.730 9.672 13.697 1.00 85.12 105 SER A C 1
ATOM 804 O O . SER A 1 105 ? -9.917 10.514 13.305 1.00 85.12 105 SER A O 1
ATOM 806 N N . ILE A 1 106 ? -11.809 10.018 14.405 1.00 83.44 106 ILE A N 1
ATOM 807 C CA . ILE A 1 106 ? -12.108 11.411 14.768 1.00 83.44 106 ILE A CA 1
ATOM 808 C C . ILE A 1 106 ? -10.877 12.059 15.424 1.00 83.44 106 ILE A C 1
ATOM 810 O O . ILE A 1 106 ? -10.433 11.642 16.493 1.00 83.44 106 ILE A O 1
ATOM 814 N N . GLY A 1 107 ? -10.304 13.054 14.741 1.00 80.25 107 GLY A N 1
ATOM 815 C CA . GLY A 1 107 ? -9.161 13.838 15.214 1.00 80.25 107 GLY A CA 1
ATOM 816 C C . GLY A 1 107 ? -7.824 13.095 15.312 1.00 80.25 107 GLY A C 1
ATOM 817 O O . GLY A 1 107 ? -6.875 13.663 15.850 1.00 80.25 107 GLY A O 1
ATOM 818 N N . ARG A 1 108 ? -7.712 11.853 14.818 1.00 85.88 108 ARG A N 1
ATOM 819 C CA . ARG A 1 108 ? -6.483 11.056 14.944 1.00 85.88 108 ARG A CA 1
ATOM 820 C C . ARG A 1 108 ? -6.156 10.298 13.662 1.00 85.88 108 ARG A C 1
ATOM 822 O O . ARG A 1 108 ? -7.005 9.634 13.079 1.00 85.88 108 ARG A O 1
ATOM 829 N N . VAL A 1 109 ? -4.887 10.359 13.272 1.00 88.62 109 VAL A N 1
ATOM 830 C CA . VAL A 1 109 ? -4.297 9.510 12.234 1.00 88.62 109 VAL A CA 1
ATOM 831 C C . VAL A 1 109 ? -3.211 8.682 12.904 1.00 88.62 109 VAL A C 1
ATOM 833 O O . VAL A 1 109 ? -2.307 9.240 13.526 1.00 88.62 109 VAL A O 1
ATOM 836 N N . VAL A 1 110 ? -3.330 7.361 12.833 1.00 88.50 110 VAL A N 1
ATOM 837 C CA . VAL A 1 110 ? -2.373 6.419 13.416 1.00 88.50 110 VAL A CA 1
ATOM 838 C C . VAL A 1 110 ? -1.698 5.664 12.276 1.00 88.50 110 VAL A C 1
ATOM 840 O O . VAL A 1 110 ? -2.401 4.970 11.538 1.00 88.50 110 VAL A O 1
ATOM 843 N N . PRO A 1 111 ? -0.372 5.781 12.091 1.00 88.44 111 PRO A N 1
ATOM 844 C CA . PRO A 1 111 ? 0.331 4.943 11.129 1.00 88.44 111 PRO A CA 1
ATOM 845 C C . PRO A 1 111 ? 0.217 3.483 11.575 1.00 88.44 111 PRO A C 1
ATOM 847 O O . PRO A 1 111 ? 0.459 3.165 12.734 1.00 88.44 111 PRO A O 1
ATOM 850 N N . PHE A 1 112 ? -0.184 2.604 10.665 1.00 89.50 112 PHE A N 1
ATOM 851 C CA . PHE A 1 112 ? -0.349 1.176 10.934 1.00 89.50 112 PHE A CA 1
ATOM 852 C C . PHE A 1 112 ? 0.827 0.374 10.386 1.00 89.50 112 PHE A C 1
ATOM 854 O O . PHE A 1 112 ? 1.447 -0.414 11.099 1.00 89.50 112 PHE A O 1
ATOM 861 N N . ALA A 1 113 ? 1.139 0.594 9.111 1.00 92.31 113 ALA A N 1
ATOM 862 C CA . ALA A 1 113 ? 2.226 -0.084 8.433 1.00 92.31 113 ALA A CA 1
ATOM 863 C C . ALA A 1 113 ? 2.80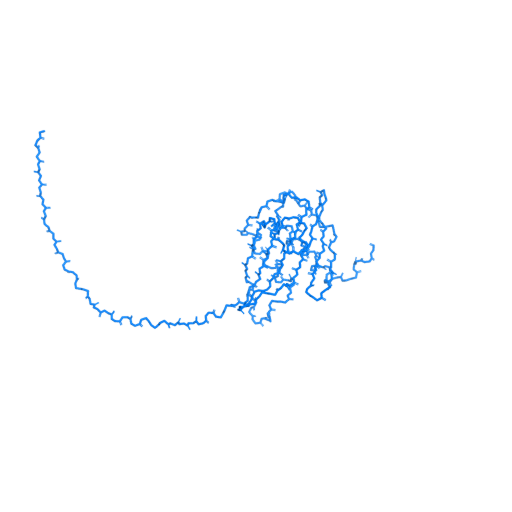5 0.800 7.332 1.00 92.31 113 ALA A C 1
ATOM 865 O O . ALA A 1 113 ? 2.103 1.606 6.721 1.00 92.31 113 ALA A O 1
ATOM 866 N N . ARG A 1 114 ? 4.083 0.606 7.041 1.00 94.69 114 ARG A N 1
ATOM 867 C CA . ARG A 1 114 ? 4.764 1.151 5.871 1.00 94.69 114 ARG A CA 1
ATOM 868 C C . ARG A 1 114 ? 5.308 -0.003 5.045 1.00 94.69 114 ARG A C 1
ATOM 870 O O . ARG A 1 114 ? 5.892 -0.925 5.597 1.00 94.69 114 ARG A O 1
ATOM 877 N N . VAL A 1 115 ? 5.126 0.058 3.737 1.00 95.62 115 VAL A N 1
ATOM 878 C CA . VAL A 1 115 ? 5.620 -0.915 2.768 1.00 95.62 115 VAL A CA 1
ATOM 879 C C . VAL A 1 115 ? 6.666 -0.222 1.913 1.00 95.62 115 VAL A C 1
ATOM 881 O O . VAL A 1 115 ? 6.327 0.664 1.135 1.00 95.62 115 VAL A O 1
ATOM 884 N N . ASP A 1 116 ? 7.916 -0.642 2.037 1.00 95.19 116 ASP A N 1
ATOM 885 C CA . ASP A 1 116 ? 8.985 -0.227 1.136 1.00 95.19 116 ASP A CA 1
ATOM 886 C C . ASP A 1 116 ? 9.186 -1.322 0.108 1.00 95.19 116 ASP A C 1
ATOM 888 O O . ASP A 1 116 ? 9.674 -2.400 0.448 1.00 95.19 116 ASP A O 1
ATOM 892 N N . ALA A 1 117 ? 8.800 -1.066 -1.137 1.00 95.19 117 ALA A N 1
ATOM 893 C CA . ALA A 1 117 ? 8.924 -2.030 -2.213 1.00 95.19 117 ALA A CA 1
ATOM 894 C C . ALA A 1 117 ? 9.945 -1.582 -3.259 1.00 95.19 117 ALA A C 1
ATOM 896 O O . ALA A 1 117 ? 10.078 -0.405 -3.593 1.00 95.19 117 ALA A O 1
ATOM 897 N N . ARG A 1 118 ? 10.674 -2.560 -3.789 1.00 94.88 118 ARG A N 1
ATOM 898 C CA . ARG A 1 118 ? 11.635 -2.414 -4.875 1.00 94.88 118 ARG A CA 1
ATOM 899 C C . ARG A 1 118 ? 11.355 -3.464 -5.934 1.00 94.88 118 ARG A C 1
ATOM 901 O O . ARG A 1 118 ? 11.177 -4.636 -5.609 1.00 94.88 118 ARG A O 1
ATOM 908 N N . VAL A 1 119 ? 11.362 -3.053 -7.188 1.00 92.38 119 VAL A N 1
ATOM 909 C CA . VAL A 1 119 ? 11.221 -3.928 -8.345 1.00 92.38 119 VAL A CA 1
ATOM 910 C C . VAL A 1 119 ? 12.597 -4.152 -8.959 1.00 92.38 119 VAL A C 1
ATOM 912 O O . VAL A 1 119 ? 13.416 -3.243 -9.057 1.00 92.38 119 VAL A O 1
ATOM 915 N N . ASP A 1 120 ? 12.858 -5.393 -9.343 1.00 91.44 120 ASP A N 1
ATOM 916 C CA . ASP A 1 120 ? 13.982 -5.769 -10.187 1.00 91.44 120 ASP A CA 1
ATOM 917 C C . ASP A 1 120 ? 13.469 -6.711 -11.275 1.00 91.44 120 ASP A C 1
ATOM 919 O O . ASP A 1 120 ? 12.976 -7.812 -10.997 1.00 91.44 120 ASP A O 1
ATOM 923 N N . SER A 1 121 ? 13.615 -6.269 -12.524 1.00 85.12 121 SER A N 1
ATOM 924 C CA . SER A 1 121 ? 13.310 -7.016 -13.742 1.00 85.12 121 SER A CA 1
ATOM 925 C C . SER A 1 121 ? 11.844 -7.471 -13.850 1.00 85.12 121 SER A C 1
ATOM 927 O O . SER A 1 121 ? 11.054 -6.870 -14.565 1.00 85.12 121 SER A O 1
ATOM 929 N N . SER A 1 122 ? 11.479 -8.553 -13.161 1.00 90.44 122 SER A N 1
ATOM 930 C CA . SER A 1 122 ? 10.153 -9.197 -13.190 1.00 90.44 122 SER A CA 1
ATOM 931 C C . SER A 1 122 ? 9.628 -9.552 -11.798 1.00 90.44 122 SER A C 1
ATOM 933 O O . SER A 1 122 ? 8.638 -10.271 -11.670 1.00 90.44 122 SER A O 1
ATOM 935 N N . HIS A 1 123 ? 10.316 -9.111 -10.746 1.00 94.00 123 HIS A N 1
ATOM 936 C CA . HIS A 1 123 ? 9.959 -9.426 -9.372 1.00 94.00 123 HIS A CA 1
ATOM 937 C C . HIS A 1 123 ? 10.003 -8.172 -8.508 1.00 94.00 123 HIS A C 1
ATOM 939 O O . HIS A 1 123 ? 10.862 -7.311 -8.682 1.00 94.00 123 HIS A O 1
ATOM 945 N N . ALA A 1 124 ? 9.112 -8.118 -7.530 1.00 94.31 124 ALA A N 1
ATOM 946 C CA . ALA A 1 124 ? 9.128 -7.151 -6.458 1.00 94.31 124 ALA A CA 1
ATOM 947 C C . ALA A 1 124 ? 9.607 -7.787 -5.152 1.00 94.31 124 ALA A C 1
ATOM 949 O O . ALA A 1 124 ? 9.380 -8.964 -4.856 1.00 94.31 124 ALA A O 1
ATOM 950 N N . TYR A 1 125 ? 10.272 -6.968 -4.360 1.00 95.31 125 TYR A N 1
ATOM 951 C CA . TYR A 1 125 ? 10.742 -7.256 -3.020 1.00 95.31 125 TYR A CA 1
ATOM 952 C C . TYR A 1 125 ? 10.191 -6.163 -2.133 1.00 95.31 125 TYR A C 1
ATOM 954 O O . TYR A 1 125 ? 10.187 -5.005 -2.543 1.00 95.31 125 TYR A O 1
ATOM 962 N N . ALA A 1 126 ? 9.744 -6.507 -0.935 1.00 96.31 126 ALA A N 1
ATOM 963 C CA . ALA A 1 126 ? 9.239 -5.501 -0.025 1.00 96.31 126 ALA A CA 1
ATOM 964 C C . ALA A 1 126 ? 9.659 -5.759 1.412 1.00 96.31 126 ALA A C 1
ATOM 966 O O . ALA A 1 126 ? 9.856 -6.902 1.823 1.00 96.31 126 ALA A O 1
ATOM 967 N N . THR A 1 127 ? 9.741 -4.683 2.179 1.00 95.88 127 THR A N 1
ATOM 968 C CA . THR A 1 127 ? 9.825 -4.730 3.633 1.00 95.88 127 THR A CA 1
ATOM 969 C C . THR A 1 127 ? 8.633 -3.980 4.198 1.00 95.88 127 THR A C 1
ATOM 971 O O . THR A 1 127 ? 8.386 -2.826 3.854 1.00 95.88 127 THR A O 1
ATOM 974 N N . LEU A 1 128 ? 7.873 -4.657 5.049 1.00 94.88 128 LEU A N 1
ATOM 975 C CA . LEU A 1 128 ? 6.800 -4.074 5.831 1.00 94.88 128 LEU A CA 1
ATOM 976 C C . LEU A 1 128 ? 7.374 -3.662 7.182 1.00 94.88 128 LEU A C 1
ATOM 978 O O . LEU A 1 128 ? 8.019 -4.467 7.852 1.00 94.88 128 LEU A O 1
ATOM 982 N N . HIS A 1 129 ? 7.119 -2.424 7.575 1.00 93.56 129 HIS A N 1
ATOM 983 C CA . HIS A 1 129 ? 7.462 -1.849 8.866 1.00 93.56 129 HIS A CA 1
ATOM 984 C C . HIS A 1 129 ? 6.166 -1.573 9.622 1.00 93.56 129 HIS A C 1
ATOM 986 O O . HIS A 1 129 ? 5.327 -0.816 9.132 1.00 93.56 129 HIS A O 1
ATOM 992 N N . PHE A 1 130 ? 5.998 -2.176 10.794 1.00 91.38 130 PHE A N 1
ATOM 993 C CA . PHE A 1 130 ? 4.814 -1.997 11.632 1.00 91.38 130 PHE A CA 1
ATOM 994 C C . PHE A 1 130 ? 5.068 -0.977 12.747 1.00 91.38 130 PHE A C 1
A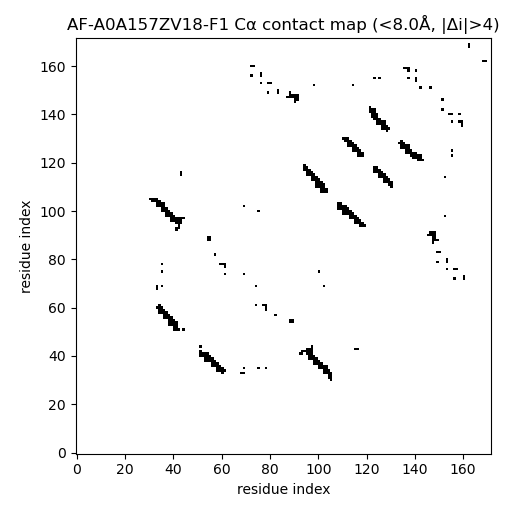TOM 996 O O . PHE A 1 130 ? 6.213 -0.667 13.083 1.00 91.38 130 PHE A O 1
ATOM 1003 N N . GLU A 1 131 ? 3.989 -0.443 13.320 1.00 88.00 131 GLU A N 1
ATOM 1004 C CA . GLU A 1 131 ? 4.056 0.563 14.392 1.00 88.00 131 GLU A CA 1
ATOM 1005 C C . GLU A 1 131 ? 4.736 0.045 15.669 1.00 88.00 131 GLU A C 1
ATOM 1007 O O . GLU A 1 131 ? 5.431 0.801 16.343 1.00 88.00 131 GLU A O 1
ATOM 1012 N N . ASP A 1 132 ? 4.640 -1.258 15.946 1.00 87.75 132 ASP A N 1
ATOM 1013 C CA . ASP A 1 132 ? 5.322 -1.915 17.069 1.00 87.75 132 ASP A CA 1
ATOM 1014 C C . ASP A 1 132 ? 6.844 -2.081 16.862 1.00 87.75 132 ASP A C 1
ATOM 1016 O O . ASP A 1 132 ? 7.540 -2.635 17.716 1.00 87.75 132 ASP A O 1
ATOM 1020 N N . GLY A 1 133 ? 7.374 -1.601 15.732 1.00 88.69 133 GLY A N 1
ATOM 1021 C CA . GLY A 1 133 ? 8.779 -1.699 15.348 1.00 88.69 133 GLY A CA 1
ATOM 1022 C C . GLY A 1 133 ? 9.163 -3.039 14.720 1.00 88.69 133 GLY A C 1
ATOM 1023 O O . GLY A 1 133 ? 10.313 -3.197 14.294 1.00 88.69 133 GLY A O 1
ATOM 1024 N N . SER A 1 134 ? 8.233 -3.995 14.632 1.00 90.56 134 SER A N 1
ATOM 1025 C CA . SER A 1 134 ? 8.468 -5.249 13.926 1.00 90.56 134 SER A CA 1
ATOM 1026 C C . SER A 1 134 ? 8.593 -5.017 12.418 1.00 90.56 134 SER A C 1
ATOM 1028 O O . SER A 1 134 ? 8.113 -4.025 11.856 1.00 90.56 134 SER A O 1
ATOM 1030 N N . GLN A 1 135 ? 9.300 -5.933 11.756 1.00 93.38 135 GLN A N 1
ATOM 1031 C CA . GLN A 1 135 ? 9.512 -5.891 10.316 1.00 93.38 135 GLN A CA 1
ATOM 1032 C C . GLN A 1 135 ? 9.245 -7.255 9.698 1.00 93.38 135 GLN A C 1
ATOM 1034 O O . GLN A 1 135 ? 9.601 -8.286 10.271 1.00 93.38 135 GLN A O 1
ATOM 1039 N N . GLN A 1 136 ? 8.671 -7.248 8.499 1.00 92.56 136 GLN A N 1
ATOM 1040 C CA . GLN A 1 136 ? 8.462 -8.446 7.696 1.00 92.56 136 GLN A CA 1
ATOM 1041 C C . GLN A 1 136 ? 8.999 -8.216 6.287 1.00 92.56 136 GLN A C 1
ATOM 1043 O O . GLN A 1 136 ? 8.586 -7.286 5.601 1.00 92.56 136 GLN A O 1
ATOM 1048 N N . SER A 1 137 ? 9.906 -9.078 5.831 1.00 93.88 137 SER A N 1
ATOM 1049 C CA . SER A 1 137 ? 10.396 -9.040 4.453 1.00 93.88 137 SER A CA 1
ATOM 1050 C C . SER A 1 137 ? 9.593 -9.989 3.576 1.00 93.88 137 SER A C 1
ATOM 1052 O O . SER A 1 137 ? 9.577 -11.186 3.831 1.00 93.88 137 SER A O 1
ATOM 1054 N N . VAL A 1 138 ? 9.020 -9.463 2.499 1.00 93.44 138 VAL A N 1
ATOM 1055 C CA . VAL A 1 138 ? 8.373 -10.234 1.437 1.00 93.44 138 VAL A CA 1
ATOM 1056 C C . VAL A 1 138 ? 9.358 -10.382 0.289 1.00 93.44 138 VAL A C 1
ATOM 1058 O O . VAL A 1 138 ? 9.837 -9.394 -0.281 1.00 93.44 138 VAL A O 1
ATOM 1061 N N . ARG A 1 139 ? 9.683 -11.625 -0.065 1.00 89.44 139 ARG A N 1
ATOM 1062 C CA . ARG A 1 139 ? 10.653 -11.914 -1.126 1.00 89.44 139 ARG A CA 1
ATOM 1063 C C . ARG A 1 139 ? 9.951 -12.357 -2.404 1.00 89.44 139 ARG A C 1
ATOM 1065 O O . ARG A 1 139 ? 9.127 -13.261 -2.379 1.00 89.44 139 ARG A O 1
ATOM 1072 N N . ARG A 1 140 ? 10.389 -11.791 -3.535 1.00 88.56 140 ARG A N 1
ATOM 1073 C CA . ARG A 1 140 ? 10.118 -12.291 -4.895 1.00 88.56 140 ARG A CA 1
ATOM 1074 C C . ARG A 1 140 ? 8.631 -12.441 -5.231 1.00 88.56 140 ARG A C 1
ATOM 1076 O O . ARG A 1 140 ? 8.184 -13.509 -5.640 1.00 88.56 140 ARG A O 1
ATOM 1083 N N . VAL A 1 141 ? 7.887 -11.349 -5.146 1.00 91.88 141 VAL A N 1
ATOM 1084 C CA . VAL A 1 141 ? 6.529 -11.274 -5.694 1.00 91.88 141 VAL A CA 1
ATOM 1085 C C . VAL A 1 141 ? 6.625 -11.108 -7.216 1.00 91.88 141 VAL A C 1
ATOM 1087 O O . VAL A 1 141 ? 7.272 -10.163 -7.659 1.00 91.88 141 VAL A O 1
ATOM 1090 N N . PRO A 1 142 ? 6.045 -11.991 -8.046 1.00 91.44 142 PRO A N 1
ATOM 1091 C CA . PRO A 1 142 ? 6.100 -11.832 -9.497 1.00 91.44 142 PRO A CA 1
ATOM 1092 C C . PRO A 1 142 ? 5.341 -10.572 -9.925 1.00 91.44 142 PRO A C 1
ATOM 1094 O O . PRO A 1 142 ? 4.214 -10.347 -9.475 1.00 91.44 142 PRO A O 1
ATOM 1097 N N . LEU A 1 143 ? 5.953 -9.780 -10.804 1.00 90.00 143 LEU A N 1
ATOM 1098 C CA . LEU A 1 143 ? 5.338 -8.616 -11.436 1.00 90.00 143 LEU A CA 1
ATOM 1099 C C . LEU A 1 143 ? 4.693 -9.049 -12.757 1.00 90.00 143 LEU A C 1
ATOM 1101 O O . LEU A 1 143 ? 5.349 -9.688 -13.585 1.00 90.00 143 LEU A O 1
ATOM 1105 N N . LEU A 1 144 ? 3.418 -8.718 -12.965 1.00 88.94 144 LEU A N 1
ATOM 1106 C CA . LEU A 1 144 ? 2.766 -8.957 -14.251 1.00 88.94 144 LEU A CA 1
ATOM 1107 C C . LEU A 1 144 ? 3.019 -7.791 -15.205 1.00 88.94 144 LEU A C 1
ATOM 1109 O O . LEU A 1 144 ? 3.208 -6.646 -14.801 1.00 88.94 144 LEU A O 1
ATOM 1113 N N . ALA A 1 145 ? 2.993 -8.085 -16.505 1.00 79.88 145 ALA A N 1
ATOM 1114 C CA . ALA A 1 145 ? 2.944 -7.033 -17.509 1.00 79.88 145 ALA A CA 1
ATOM 1115 C C . ALA A 1 145 ? 1.684 -6.178 -17.279 1.00 79.88 145 ALA A C 1
ATOM 1117 O O . ALA A 1 145 ? 0.623 -6.735 -16.999 1.00 79.88 145 ALA A O 1
ATOM 1118 N N . SER A 1 146 ? 1.799 -4.852 -17.416 1.00 81.69 146 SER A N 1
ATOM 1119 C CA . SER A 1 146 ? 0.725 -3.862 -17.182 1.00 81.69 146 SER A CA 1
ATOM 1120 C C . SER A 1 146 ? 0.192 -3.765 -15.747 1.00 81.69 146 SER A C 1
ATOM 1122 O O . SER A 1 146 ? -0.913 -3.277 -15.526 1.00 81.69 146 SER A O 1
ATOM 1124 N N . GLU A 1 147 ? 0.962 -4.228 -14.764 1.00 86.25 147 GLU A N 1
ATOM 1125 C CA . GLU A 1 147 ? 0.596 -4.048 -13.364 1.00 86.25 147 GLU A CA 1
ATOM 1126 C C . GLU A 1 147 ? 0.808 -2.593 -12.931 1.00 86.25 147 GLU A C 1
ATOM 1128 O O . GLU A 1 147 ? 1.903 -2.042 -13.058 1.00 86.25 147 GLU A O 1
ATOM 1133 N N . ASP A 1 148 ? -0.255 -1.974 -12.427 1.00 92.81 148 ASP A N 1
ATOM 1134 C CA . ASP A 1 148 ? -0.194 -0.661 -11.804 1.00 92.81 148 ASP A CA 1
ATOM 1135 C C . ASP A 1 148 ? 0.290 -0.761 -10.353 1.00 92.81 148 ASP A C 1
ATOM 1137 O O . ASP A 1 148 ? 0.393 -1.838 -9.749 1.00 92.81 148 ASP A O 1
ATOM 1141 N N . VAL A 1 149 ? 0.605 0.394 -9.775 1.00 93.19 149 VAL A N 1
ATOM 1142 C CA . VAL A 1 149 ? 1.158 0.454 -8.425 1.00 93.19 149 VAL A CA 1
ATOM 1143 C C . VAL A 1 149 ? 0.204 -0.106 -7.357 1.00 93.19 149 VAL A C 1
ATOM 1145 O O . VAL A 1 149 ? 0.655 -0.674 -6.361 1.00 93.19 149 VAL A O 1
ATOM 1148 N N . MET A 1 150 ? -1.112 -0.008 -7.553 1.00 93.81 150 MET A N 1
ATOM 1149 C CA . MET A 1 150 ? -2.089 -0.494 -6.579 1.00 93.81 150 MET A CA 1
ATOM 1150 C C . MET A 1 150 ? -2.165 -2.021 -6.588 1.00 93.81 150 MET A C 1
ATOM 1152 O O . MET A 1 150 ? -2.168 -2.639 -5.520 1.00 93.81 150 MET A O 1
ATOM 1156 N N . MET A 1 151 ? -2.151 -2.634 -7.774 1.00 94.62 151 MET A N 1
ATOM 1157 C CA . MET A 1 151 ? -2.076 -4.086 -7.936 1.00 94.62 151 MET A CA 1
ATOM 1158 C C . MET A 1 151 ? -0.794 -4.667 -7.327 1.00 94.62 151 MET A C 1
ATOM 1160 O O . MET A 1 151 ? -0.862 -5.683 -6.626 1.00 94.62 151 MET A O 1
ATOM 1164 N N . LEU A 1 152 ? 0.342 -3.986 -7.510 1.00 94.00 152 LEU A N 1
ATOM 1165 C CA . LEU A 1 152 ? 1.619 -4.383 -6.919 1.00 94.00 152 LEU A CA 1
ATOM 1166 C C . LEU A 1 152 ? 1.561 -4.393 -5.386 1.00 94.00 152 LEU A C 1
ATOM 1168 O O . LEU A 1 152 ? 1.888 -5.402 -4.753 1.00 94.00 152 LEU A O 1
ATOM 1172 N N . ILE A 1 153 ? 1.111 -3.291 -4.775 1.00 95.31 153 ILE A N 1
ATOM 1173 C CA . ILE A 1 153 ? 0.985 -3.199 -3.313 1.00 95.31 153 ILE A CA 1
ATOM 1174 C C . ILE A 1 153 ? -0.015 -4.233 -2.787 1.00 95.31 153 ILE A C 1
ATOM 1176 O O . ILE A 1 153 ? 0.275 -4.912 -1.800 1.00 95.31 153 ILE A O 1
ATOM 1180 N N . HIS A 1 154 ? -1.152 -4.417 -3.463 1.00 95.00 154 HIS A N 1
ATOM 1181 C CA . HIS A 1 154 ? -2.127 -5.443 -3.101 1.00 95.00 154 HIS A CA 1
ATOM 1182 C C . HIS A 1 154 ? -1.492 -6.836 -3.077 1.00 95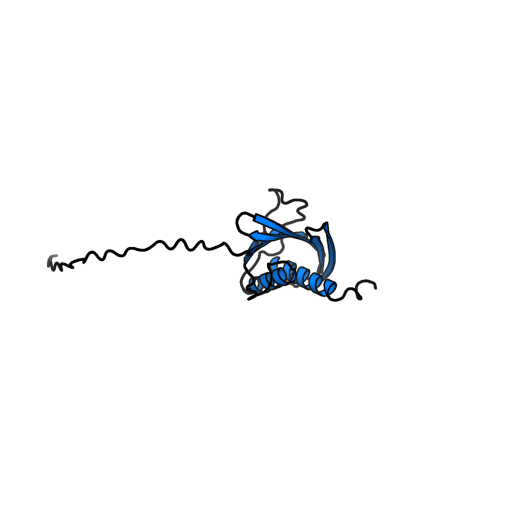.00 154 HIS A C 1
ATOM 1184 O O . HIS A 1 154 ? -1.626 -7.562 -2.088 1.00 95.00 154 HIS A O 1
ATOM 1190 N N . ARG A 1 155 ? -0.735 -7.200 -4.119 1.00 94.25 155 ARG A N 1
ATOM 1191 C CA . ARG A 1 155 ? -0.088 -8.511 -4.194 1.00 94.25 155 ARG A CA 1
ATOM 1192 C C . ARG A 1 155 ? 0.992 -8.692 -3.129 1.00 94.25 155 ARG A C 1
ATOM 1194 O O . ARG A 1 155 ? 1.062 -9.761 -2.525 1.00 94.25 155 ARG A O 1
ATOM 1201 N N . ILE A 1 156 ? 1.798 -7.666 -2.858 1.00 94.81 156 ILE A N 1
ATOM 1202 C CA . ILE A 1 156 ? 2.796 -7.694 -1.778 1.00 94.81 156 ILE A CA 1
ATOM 1203 C C . ILE A 1 156 ? 2.125 -7.979 -0.431 1.00 94.81 156 ILE A C 1
ATOM 1205 O O . ILE A 1 156 ? 2.562 -8.874 0.294 1.00 94.81 156 ILE A O 1
ATOM 1209 N N . LEU A 1 157 ? 1.045 -7.264 -0.104 1.00 94.12 157 LEU A N 1
ATOM 1210 C CA . LEU A 1 157 ? 0.323 -7.465 1.154 1.00 94.12 157 LEU A CA 1
ATOM 1211 C C . LEU A 1 157 ? -0.345 -8.845 1.217 1.00 94.12 157 LEU A C 1
ATOM 1213 O O . LEU A 1 157 ? -0.326 -9.497 2.261 1.00 94.12 157 LEU A O 1
ATOM 1217 N N . LEU A 1 158 ? -0.873 -9.341 0.097 1.00 93.00 158 LEU A N 1
ATOM 1218 C CA . LEU A 1 158 ? -1.436 -10.687 0.015 1.00 93.00 158 LEU A CA 1
ATOM 1219 C C . LEU A 1 158 ? -0.382 -11.775 0.301 1.00 93.00 158 LEU A C 1
ATOM 1221 O O . LEU A 1 158 ? -0.663 -12.739 1.024 1.00 93.00 158 LEU A O 1
ATOM 1225 N N . HIS A 1 159 ? 0.836 -11.606 -0.224 1.00 92.00 159 HIS A N 1
ATOM 1226 C CA . HIS A 1 159 ? 1.973 -12.480 0.076 1.00 92.00 159 HIS A CA 1
ATOM 1227 C C . HIS A 1 159 ? 2.380 -12.390 1.551 1.00 92.00 159 HIS A C 1
ATOM 1229 O O . HIS A 1 159 ? 2.456 -13.426 2.212 1.00 92.00 159 HIS A O 1
ATOM 1235 N N . ALA A 1 160 ? 2.541 -11.177 2.092 1.00 90.44 160 ALA A N 1
ATOM 1236 C CA . ALA A 1 160 ? 2.878 -10.962 3.502 1.00 90.44 160 ALA A CA 1
ATOM 1237 C C . ALA A 1 160 ? 1.881 -11.653 4.447 1.00 90.44 160 ALA A C 1
ATOM 1239 O O . ALA A 1 160 ? 2.274 -12.346 5.388 1.00 90.44 160 ALA A O 1
ATOM 1240 N N . ARG A 1 161 ? 0.577 -11.529 4.159 1.00 89.12 161 ARG A N 1
ATOM 1241 C CA . ARG A 1 161 ? -0.496 -12.194 4.915 1.00 89.12 161 ARG A CA 1
ATOM 1242 C C . ARG A 1 161 ? -0.349 -13.715 4.907 1.00 89.12 161 ARG A C 1
ATOM 1244 O O . ARG A 1 161 ? -0.571 -14.365 5.925 1.00 89.12 161 ARG A O 1
ATOM 1251 N N . SER A 1 162 ? -0.006 -14.281 3.754 1.00 85.50 162 SER A N 1
ATOM 1252 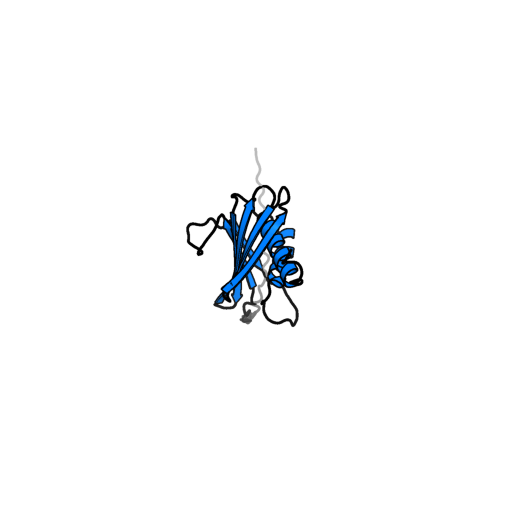C CA . SER A 1 162 ? 0.099 -15.732 3.569 1.00 85.50 162 SER A CA 1
ATOM 1253 C C . SER A 1 162 ? 1.311 -16.322 4.297 1.00 85.50 162 SER A C 1
ATOM 1255 O O . SER A 1 162 ? 1.230 -17.437 4.810 1.00 85.50 162 SER A O 1
ATOM 1257 N N . GLU A 1 163 ? 2.408 -15.567 4.393 1.00 82.31 163 GLU A N 1
ATOM 1258 C CA . GLU A 1 163 ? 3.593 -15.945 5.173 1.00 82.31 163 GLU A CA 1
ATOM 1259 C C . GLU A 1 163 ? 3.323 -15.917 6.684 1.00 82.31 163 GLU A C 1
ATOM 1261 O O . GLU A 1 163 ? 3.731 -16.836 7.392 1.00 82.31 163 GLU A O 1
ATOM 1266 N N . LEU A 1 164 ? 2.557 -14.933 7.178 1.00 74.31 164 LEU A N 1
ATOM 1267 C CA . LEU A 1 164 ? 2.135 -14.883 8.587 1.00 74.31 164 LEU A CA 1
ATOM 1268 C C . LEU A 1 164 ? 1.269 -16.088 8.982 1.00 74.31 164 LEU A C 1
ATOM 1270 O O . LEU A 1 164 ? 1.329 -16.550 10.120 1.00 74.31 164 LEU A O 1
ATOM 1274 N N . ALA A 1 165 ? 0.478 -16.616 8.045 1.00 74.69 165 ALA A N 1
ATOM 1275 C CA . ALA A 1 165 ? -0.345 -17.799 8.275 1.00 74.69 165 ALA A CA 1
ATOM 1276 C C . ALA A 1 165 ? 0.458 -19.117 8.266 1.00 74.69 165 ALA A C 1
ATOM 1278 O O . ALA A 1 165 ? -0.018 -20.111 8.811 1.00 74.69 165 ALA A O 1
ATOM 1279 N N . ASN A 1 166 ? 1.661 -19.139 7.675 1.00 67.12 166 ASN A N 1
ATOM 1280 C CA . ASN A 1 166 ? 2.479 -20.342 7.487 1.00 67.12 166 ASN A CA 1
ATOM 1281 C C . ASN A 1 166 ? 3.957 -20.110 7.872 1.00 67.12 166 ASN A C 1
ATOM 1283 O O . ASN A 1 166 ? 4.838 -20.177 7.009 1.00 67.12 166 ASN A O 1
ATOM 1287 N N . PRO A 1 167 ? 4.276 -19.922 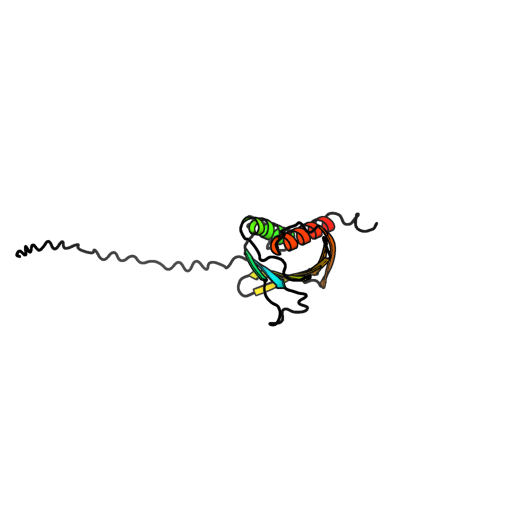9.166 1.00 61.09 167 PRO A N 1
ATOM 1288 C CA . PRO A 1 167 ? 5.643 -19.623 9.608 1.00 61.09 167 PRO A CA 1
ATOM 1289 C C . PRO A 1 167 ? 6.647 -20.764 9.357 1.00 61.09 167 PRO A C 1
ATOM 1291 O O . PRO A 1 167 ? 7.851 -20.557 9.440 1.00 61.09 167 PRO A O 1
ATOM 1294 N N . CYS A 1 168 ? 6.176 -21.974 9.035 1.00 53.12 168 CYS A N 1
ATOM 1295 C CA . CYS A 1 168 ? 7.019 -23.162 8.885 1.00 53.12 168 CYS A CA 1
ATOM 1296 C C . CYS A 1 168 ? 7.737 -23.260 7.519 1.00 53.12 168 CYS A C 1
ATOM 1298 O O . CYS A 1 168 ? 8.594 -24.120 7.353 1.00 53.12 168 CYS A O 1
ATOM 1300 N N . ALA A 1 169 ? 7.413 -22.405 6.540 1.00 55.03 169 ALA A N 1
ATOM 1301 C CA . ALA A 1 169 ? 7.945 -22.503 5.171 1.00 55.03 169 ALA A CA 1
ATOM 1302 C C . ALA A 1 169 ? 9.115 -21.546 4.853 1.00 55.03 169 ALA A C 1
ATOM 1304 O O . ALA A 1 169 ? 9.659 -21.605 3.754 1.00 55.03 169 ALA A O 1
ATOM 1305 N N . ALA A 1 170 ? 9.501 -20.657 5.777 1.00 53.94 170 ALA A N 1
ATOM 1306 C CA . ALA A 1 170 ? 10.474 -19.590 5.508 1.00 53.94 170 ALA A CA 1
ATOM 1307 C C . ALA A 1 170 ? 11.951 -19.975 5.760 1.00 53.94 170 ALA A C 1
ATOM 1309 O O . ALA A 1 170 ? 12.842 -19.159 5.524 1.00 53.94 170 ALA A O 1
ATOM 1310 N N . GLU A 1 171 ? 12.226 -21.205 6.203 1.00 47.69 171 GLU A N 1
ATOM 1311 C CA . GLU A 1 171 ? 13.580 -21.728 6.431 1.00 47.69 171 GLU A CA 1
ATOM 1312 C C . GLU A 1 171 ? 13.892 -22.860 5.440 1.00 47.69 171 GLU A C 1
ATOM 1314 O O . GLU A 1 171 ? 13.828 -24.043 5.776 1.00 47.69 171 GLU A O 1
ATOM 1319 N N . SER A 1 172 ? 14.178 -22.533 4.179 1.00 40.50 172 SER A N 1
ATOM 1320 C CA . SER A 1 172 ? 14.743 -23.478 3.197 1.00 40.50 172 SER A CA 1
ATOM 1321 C C . SER A 1 172 ? 15.606 -22.759 2.173 1.00 40.50 172 SER A C 1
ATOM 1323 O O . SER A 1 172 ? 15.154 -21.717 1.647 1.00 40.50 172 SER A O 1
#

Solvent-accessible surface area (backbone atoms only — not comparable to full-atom values): 10760 Å² total; per-residue (Å²): 134,88,81,88,86,88,82,87,87,82,90,76,91,74,87,79,77,86,73,85,75,80,75,73,80,74,79,66,77,71,70,58,69,63,31,45,37,40,41,32,28,53,34,84,62,96,58,98,51,99,81,55,56,71,71,50,74,50,73,47,71,76,90,58,92,92,56,79,75,98,80,53,73,66,54,54,41,52,48,38,58,60,39,58,78,74,48,88,56,60,67,67,88,58,60,29,32,23,36,40,34,30,41,36,40,78,97,42,77,43,73,50,37,34,38,47,34,38,52,54,102,54,30,31,35,34,39,38,39,37,70,89,70,51,75,48,76,42,78,68,43,78,56,60,89,91,52,26,48,56,54,51,53,36,51,52,50,52,51,47,55,53,46,72,76,43,75,84,72,80,82,126

Radius of gyration: 26.53 Å; Cα contacts (8 Å, |Δi|>4): 238; chains: 1; bounding box: 67×67×64 Å

Sequence (172 aa):
MVTRVTSEPVATERTFVAGDEVHRDLDVDTEALPSIALEIFDGNVPAVTDTSERLCTVEGRVYAFGAPEFKTLDEVVKLLEICVDKYTAPEFPNDSVTAVVSLRSIGRVVPFARVDARVDSSHAYATLHFEDGSQQSVRRVPLLASEDVMMLIHRILLHARSELANPCAAES